Protein AF-A0A6P6MLF7-F1 (afdb_monomer)

InterPro domains:
  IPR005956 4-hydroxyphenylpyruvate dioxygenase [PTHR11959] (2-69)
  IPR029068 Glyoxalase/Bleomycin resistance protein/Dihydroxybiphenyl dioxygenase [G3DSA:3.10.180.10] (1-68)
  IPR029068 Glyoxalase/Bleomycin resistance protein/Dihydroxybiphenyl dioxygenase [SSF54593] (2-52)

Foldseek 3Di:
DVVQVWDKDDDPQWIKTKDKDQQPDPPRPDIDMDMDTDRDPDDPPVVVVVVVVVSLVVCVVVQNQFDQDPVRDTHGPVVD

Mean predicted aligned error: 9.14 Å

Structure (mmCIF, N/CA/C/O backbone):
data_AF-A0A6P6MLF7-F1
#
_entry.id   AF-A0A6P6MLF7-F1
#
loop_
_atom_site.group_PDB
_atom_site.id
_atom_site.type_symbol
_atom_site.label_atom_id
_atom_site.label_alt_id
_atom_site.label_comp_id
_atom_site.label_asym_id
_atom_site.label_entity_id
_atom_site.label_seq_id
_atom_site.pdbx_PDB_ins_code
_atom_site.Cartn_x
_atom_site.Cartn_y
_atom_site.Cartn_z
_atom_site.occupancy
_atom_site.B_iso_or_equiv
_atom_site.auth_seq_id
_atom_site.auth_comp_id
_atom_site.auth_asym_id
_atom_site.auth_atom_id
_atom_site.pdbx_PDB_model_num
ATOM 1 N N . MET A 1 1 ? -5.487 -8.006 -14.998 1.00 58.19 1 MET A N 1
ATOM 2 C CA . MET A 1 1 ? -4.849 -7.200 -13.928 1.00 58.19 1 MET A CA 1
ATOM 3 C C . MET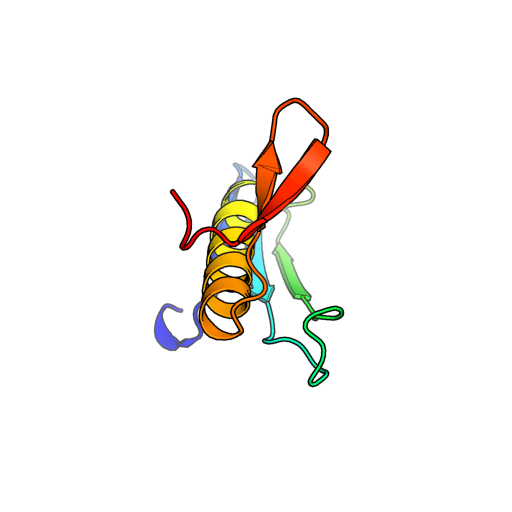 A 1 1 ? -5.838 -6.368 -13.110 1.00 58.19 1 MET A C 1
ATOM 5 O O . MET A 1 1 ? -5.673 -6.329 -11.899 1.00 58.19 1 MET A O 1
ATOM 9 N N . GLN A 1 2 ? -6.875 -5.755 -13.704 1.00 60.00 2 GLN A N 1
ATOM 10 C CA . GLN A 1 2 ? -7.871 -4.959 -12.953 1.00 60.00 2 GLN A CA 1
ATOM 11 C C . GLN A 1 2 ? -8.638 -5.750 -11.881 1.00 60.00 2 GLN A C 1
ATOM 13 O O . GLN A 1 2 ? -8.981 -5.198 -10.841 1.00 60.00 2 GLN A O 1
ATOM 18 N N . GLU A 1 3 ? -8.850 -7.047 -12.098 1.00 67.50 3 GLU A N 1
ATOM 19 C CA . GLU A 1 3 ? -9.600 -7.914 -11.180 1.00 67.50 3 GLU A CA 1
ATOM 20 C C . GLU A 1 3 ? -8.930 -8.071 -9.803 1.00 67.50 3 GLU A C 1
ATOM 22 O O . GLU A 1 3 ? -9.610 -8.125 -8.783 1.00 67.50 3 GLU A O 1
ATOM 27 N N . LEU A 1 4 ? -7.593 -8.045 -9.758 1.00 72.00 4 LEU A N 1
ATOM 28 C CA . LEU A 1 4 ? -6.814 -8.172 -8.521 1.00 72.00 4 LEU A CA 1
ATOM 29 C C . LEU A 1 4 ? -6.427 -6.819 -7.907 1.00 72.00 4 LEU A C 1
ATOM 31 O O . LEU A 1 4 ? -5.772 -6.798 -6.873 1.00 72.00 4 LEU A O 1
ATOM 35 N N . ARG A 1 5 ? -6.821 -5.691 -8.521 1.00 75.62 5 ARG A N 1
ATOM 36 C CA . ARG A 1 5 ? -6.413 -4.333 -8.104 1.00 75.62 5 ARG A CA 1
ATOM 37 C C . ARG A 1 5 ? -4.890 -4.168 -7.981 1.00 75.62 5 ARG A C 1
ATOM 39 O O . ARG A 1 5 ? -4.408 -3.470 -7.094 1.00 75.62 5 ARG A O 1
ATOM 46 N N . ILE A 1 6 ? -4.143 -4.822 -8.871 1.00 80.44 6 ILE A N 1
ATOM 47 C CA . ILE A 1 6 ? -2.687 -4.676 -8.953 1.00 80.44 6 ILE A CA 1
ATOM 48 C C . ILE A 1 6 ? -2.378 -3.303 -9.546 1.00 80.44 6 ILE A C 1
ATOM 50 O O . ILE A 1 6 ? -2.881 -2.957 -10.618 1.00 80.44 6 ILE A O 1
ATOM 54 N N . LEU A 1 7 ? -1.551 -2.544 -8.839 1.00 80.81 7 LEU A N 1
ATOM 55 C CA . LEU A 1 7 ? -1.025 -1.262 -9.271 1.00 80.81 7 LEU A CA 1
ATOM 56 C C . LEU A 1 7 ? 0.226 -1.493 -10.113 1.00 8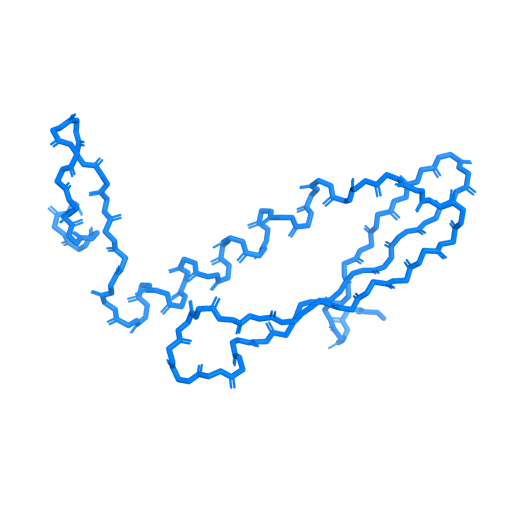0.81 7 LEU A C 1
ATOM 58 O O . LEU A 1 7 ? 1.055 -2.337 -9.770 1.00 80.81 7 LEU A O 1
ATOM 62 N N . VAL A 1 8 ? 0.351 -0.759 -11.215 1.00 84.12 8 VAL A N 1
ATOM 63 C CA . VAL A 1 8 ? 1.449 -0.925 -12.169 1.00 84.12 8 VAL A CA 1
ATOM 64 C C . VAL A 1 8 ? 2.146 0.407 -12.372 1.00 84.12 8 VAL A C 1
ATOM 66 O O . VAL A 1 8 ? 1.485 1.391 -12.695 1.00 84.12 8 VAL A O 1
ATOM 69 N N . ASP A 1 9 ? 3.463 0.409 -12.205 1.00 82.00 9 ASP A N 1
ATOM 70 C CA . ASP A 1 9 ? 4.339 1.529 -12.540 1.00 82.00 9 ASP A CA 1
ATOM 71 C C . ASP A 1 9 ? 5.392 1.085 -13.566 1.00 82.00 9 ASP A C 1
ATOM 73 O O . ASP A 1 9 ? 5.764 -0.093 -13.604 1.00 82.00 9 ASP A O 1
ATOM 77 N N . TYR A 1 10 ? 5.852 2.005 -14.409 1.00 82.06 10 TYR A N 1
ATOM 78 C CA . TYR A 1 10 ? 6.791 1.734 -15.499 1.00 82.06 10 TYR A CA 1
ATOM 79 C C . TYR A 1 10 ? 7.904 2.780 -15.513 1.00 82.06 10 TYR A C 1
ATOM 81 O O . TYR A 1 10 ? 7.645 3.967 -15.324 1.00 82.06 10 TYR A O 1
ATOM 89 N N . ASP A 1 11 ? 9.124 2.344 -15.814 1.00 81.62 11 ASP A N 1
ATOM 90 C CA . ASP A 1 11 ? 10.232 3.222 -16.191 1.00 81.62 11 ASP A CA 1
ATOM 91 C C . ASP A 1 11 ? 10.768 2.818 -17.576 1.00 81.62 11 ASP A C 1
ATOM 93 O O . ASP A 1 11 ? 10.279 1.872 -18.200 1.00 81.62 11 ASP A O 1
ATOM 97 N N . ASP A 1 12 ? 11.775 3.534 -18.076 1.00 81.81 12 ASP A N 1
ATOM 98 C CA . ASP A 1 12 ? 12.355 3.273 -19.401 1.00 81.81 12 ASP A CA 1
ATOM 99 C C . ASP A 1 12 ? 13.000 1.876 -19.526 1.00 81.81 12 ASP A C 1
ATOM 101 O O . ASP A 1 12 ? 13.266 1.414 -20.636 1.00 81.81 12 ASP A O 1
ATOM 105 N N . ASN A 1 13 ? 13.262 1.190 -18.407 1.00 83.62 13 ASN A N 1
ATOM 106 C CA . ASN A 1 13 ? 14.026 -0.056 -18.359 1.00 83.62 13 ASN A CA 1
ATOM 107 C C . ASN A 1 13 ? 13.232 -1.250 -17.802 1.00 83.62 13 ASN A C 1
ATOM 109 O O . ASN A 1 13 ? 13.751 -2.372 -17.795 1.00 83.62 13 ASN A O 1
ATOM 113 N N . GLY A 1 14 ? 11.998 -1.046 -17.338 1.00 88.38 14 GLY A N 1
ATOM 114 C CA . GLY A 1 14 ? 11.325 -2.009 -16.485 1.00 88.38 14 GLY A CA 1
ATOM 115 C C . GLY A 1 14 ? 9.923 -1.621 -16.018 1.00 88.38 14 GLY A C 1
ATOM 116 O O . GLY A 1 14 ? 9.334 -0.616 -16.408 1.00 88.38 14 GLY A O 1
ATOM 117 N N . TYR A 1 15 ? 9.361 -2.478 -15.167 1.00 87.31 15 TYR A N 1
ATOM 118 C CA . TYR A 1 15 ? 8.066 -2.253 -14.534 1.00 87.31 15 TYR A CA 1
ATOM 119 C C . TYR A 1 15 ? 8.048 -2.744 -13.091 1.00 87.31 15 TYR A C 1
ATOM 121 O O . TYR A 1 15 ? 8.853 -3.579 -12.657 1.00 87.31 15 TYR A O 1
ATOM 129 N N . LEU A 1 16 ? 7.068 -2.240 -12.357 1.00 88.44 16 LEU A N 1
ATOM 130 C CA . LEU A 1 16 ? 6.840 -2.519 -10.959 1.00 88.44 16 LEU A CA 1
ATOM 131 C C . LEU A 1 16 ? 5.361 -2.849 -10.749 1.00 88.44 16 LEU A C 1
ATOM 133 O O . LEU A 1 16 ? 4.487 -2.071 -11.124 1.00 88.44 16 LEU A O 1
ATOM 137 N N . LEU A 1 17 ? 5.076 -4.009 -10.161 1.00 88.50 17 LEU A N 1
ATOM 138 C CA . LEU A 1 17 ? 3.721 -4.407 -9.778 1.00 88.50 17 LEU A CA 1
ATOM 139 C C . LEU A 1 17 ? 3.612 -4.367 -8.260 1.00 88.50 17 LEU A C 1
ATOM 141 O O . LEU A 1 17 ? 4.430 -4.981 -7.576 1.00 88.50 17 LEU A O 1
ATOM 145 N N . GLN A 1 18 ? 2.602 -3.679 -7.741 1.00 86.44 18 GLN A N 1
ATOM 146 C CA . GLN A 1 18 ? 2.343 -3.566 -6.308 1.00 86.44 18 GLN A CA 1
ATOM 147 C C . GLN A 1 18 ? 0.901 -3.941 -5.984 1.00 86.44 18 GLN A C 1
ATOM 149 O O . GLN A 1 18 ? -0.035 -3.606 -6.711 1.00 86.44 18 GLN A O 1
ATOM 154 N N . ILE A 1 19 ? 0.712 -4.613 -4.855 1.00 86.25 19 ILE A N 1
ATOM 155 C CA . ILE A 1 19 ? -0.599 -4.819 -4.248 1.00 86.25 19 ILE A CA 1
ATOM 156 C C . ILE A 1 19 ? -0.463 -4.768 -2.727 1.00 86.25 19 ILE A C 1
ATOM 158 O O . ILE A 1 19 ? 0.459 -5.344 -2.149 1.00 86.25 19 ILE A O 1
ATOM 162 N N . PHE A 1 20 ? -1.403 -4.081 -2.085 1.00 85.44 20 PHE A N 1
ATOM 163 C CA . PHE A 1 20 ? -1.490 -3.984 -0.633 1.00 85.44 20 PHE A CA 1
ATOM 164 C C . PHE A 1 20 ? -2.619 -4.865 -0.116 1.00 85.44 20 PHE A C 1
ATOM 166 O O . PHE A 1 20 ? -3.698 -4.943 -0.713 1.00 85.44 20 PHE A O 1
ATOM 173 N N . THR A 1 21 ? -2.391 -5.516 1.018 1.00 85.50 21 THR A N 1
ATOM 174 C CA . THR A 1 21 ? -3.455 -6.217 1.730 1.00 85.50 21 THR A CA 1
ATOM 175 C C . THR A 1 21 ? -4.330 -5.219 2.482 1.00 85.50 21 THR A C 1
ATOM 177 O O . THR A 1 21 ? -3.921 -4.103 2.801 1.00 85.50 21 THR A O 1
ATOM 180 N N . LYS A 1 22 ? -5.534 -5.654 2.861 1.00 81.19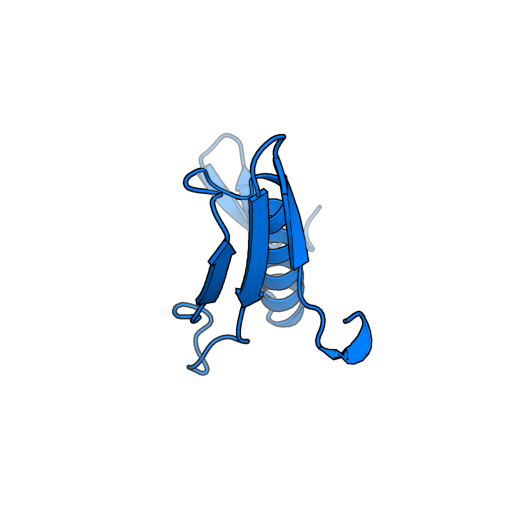 22 LYS A N 1
ATOM 181 C CA . LYS A 1 22 ? -6.245 -5.013 3.975 1.00 81.19 22 LYS A CA 1
ATOM 182 C C . LYS A 1 22 ? -5.406 -5.123 5.263 1.00 81.19 22 LYS A C 1
ATOM 184 O O . LYS A 1 22 ? -4.502 -5.969 5.310 1.00 81.19 22 LYS A O 1
ATOM 189 N N . PRO A 1 23 ? -5.702 -4.319 6.301 1.00 80.00 23 PRO A N 1
ATOM 190 C CA . PRO A 1 23 ? -5.093 -4.512 7.609 1.00 80.00 23 PRO A CA 1
ATOM 191 C C . PRO A 1 23 ? -5.207 -5.971 8.064 1.00 80.00 23 PRO A C 1
ATOM 193 O O . PRO A 1 23 ? -6.260 -6.590 7.911 1.00 80.00 23 PRO A O 1
ATOM 196 N N . VAL A 1 24 ? -4.117 -6.531 8.589 1.00 83.12 24 VAL A N 1
ATOM 197 C CA . VAL A 1 24 ? -4.056 -7.944 9.021 1.00 83.12 24 VAL A CA 1
ATOM 198 C C . VAL A 1 24 ? -4.561 -8.148 10.454 1.00 83.12 24 VAL A C 1
ATOM 200 O O . VAL A 1 24 ? -4.595 -9.269 10.953 1.00 83.12 24 VAL A O 1
ATOM 203 N N . GLN A 1 25 ? -4.932 -7.057 11.123 1.00 78.19 25 GLN A N 1
ATOM 204 C CA . GLN A 1 25 ? -5.474 -7.015 12.477 1.00 78.19 25 GLN A CA 1
ATOM 205 C C . GLN A 1 25 ? -6.728 -6.138 12.488 1.00 78.19 25 GLN A C 1
ATOM 207 O O . GLN A 1 25 ? -6.888 -5.267 11.633 1.00 78.19 25 GLN A O 1
ATOM 212 N N . ASP A 1 26 ? -7.573 -6.311 13.505 1.00 74.62 26 ASP A N 1
ATOM 213 C CA . ASP A 1 26 ? -8.761 -5.468 13.709 1.00 74.62 26 ASP A CA 1
ATOM 214 C C . ASP A 1 26 ? -8.395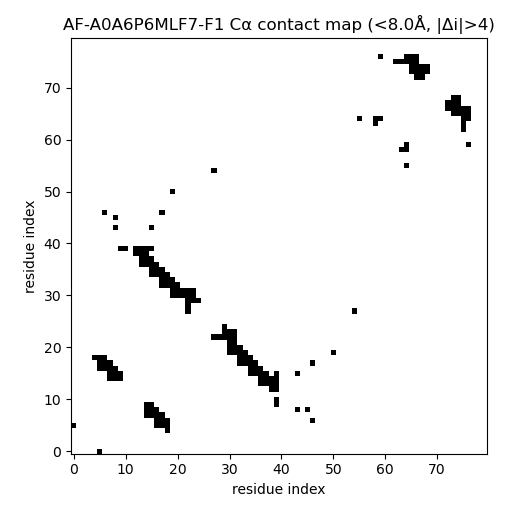 -3.992 13.916 1.00 74.62 26 ASP A C 1
ATOM 216 O O . ASP A 1 26 ? -9.146 -3.084 13.555 1.00 74.62 26 ASP A O 1
ATOM 220 N N . ARG A 1 27 ? -7.211 -3.741 14.492 1.00 73.25 27 ARG A N 1
ATOM 221 C CA . ARG A 1 27 ? -6.635 -2.400 14.550 1.00 73.25 27 ARG A CA 1
ATOM 222 C C . ARG A 1 27 ? -5.937 -2.092 13.217 1.00 73.25 27 ARG A C 1
ATOM 224 O O . ARG A 1 27 ? -5.088 -2.877 12.796 1.00 73.25 27 ARG A O 1
ATOM 231 N N . PRO A 1 28 ? -6.224 -0.942 12.582 1.00 71.44 28 PRO A N 1
ATOM 232 C CA . PRO A 1 28 ? -5.691 -0.561 11.270 1.00 71.44 28 PRO A CA 1
ATOM 233 C C . PRO A 1 28 ? -4.237 -0.071 11.356 1.00 71.44 28 PRO A C 1
ATOM 235 O O . PRO A 1 28 ? -3.935 1.079 11.055 1.00 71.44 28 PRO A O 1
ATOM 238 N N . THR A 1 29 ? -3.337 -0.918 11.845 1.00 78.12 29 THR A N 1
ATOM 239 C CA . THR A 1 29 ? -1.939 -0.557 12.121 1.00 78.12 29 THR A CA 1
ATOM 240 C C . THR A 1 29 ? -0.966 -1.248 11.183 1.00 78.12 29 THR A C 1
ATOM 242 O O . THR A 1 29 ? -0.001 -0.631 10.745 1.00 78.12 29 THR A O 1
ATOM 245 N N . LEU A 1 30 ? -1.213 -2.522 10.871 1.00 81.06 30 LEU A N 1
ATOM 246 C CA . LEU A 1 30 ? -0.321 -3.344 10.065 1.00 81.06 30 LEU A CA 1
ATOM 247 C C . LEU A 1 30 ? -1.025 -3.811 8.795 1.00 81.06 30 LEU A C 1
ATOM 249 O O . LEU A 1 30 ? -2.074 -4.451 8.854 1.00 81.06 30 LEU A O 1
ATOM 253 N N . PHE A 1 31 ? -0.397 -3.545 7.659 1.00 84.81 31 PHE A N 1
ATOM 254 C CA . PHE A 1 31 ? -0.733 -4.109 6.358 1.00 84.81 31 PHE A CA 1
ATOM 255 C C . PHE A 1 31 ? 0.525 -4.727 5.744 1.00 84.81 31 PHE A C 1
ATOM 257 O O . PHE A 1 31 ? 1.642 -4.464 6.191 1.00 84.81 31 PHE A O 1
ATOM 264 N N . LEU A 1 32 ? 0.334 -5.569 4.734 1.00 87.06 32 LEU A N 1
ATOM 265 C CA . LEU A 1 32 ? 1.417 -6.176 3.975 1.00 87.06 32 LEU A CA 1
ATOM 266 C C . LEU A 1 32 ? 1.385 -5.666 2.538 1.00 87.06 32 LEU A C 1
ATOM 268 O O . LEU A 1 32 ? 0.327 -5.353 1.988 1.00 87.06 32 LEU A O 1
ATOM 272 N N . GLU A 1 33 ? 2.561 -5.620 1.931 1.00 88.56 33 GLU A N 1
ATOM 273 C CA . GLU A 1 33 ? 2.751 -5.281 0.531 1.00 88.56 33 GLU A CA 1
ATOM 274 C C . GLU A 1 33 ? 3.382 -6.472 -0.187 1.00 88.56 33 GLU A C 1
ATOM 276 O O . GLU A 1 33 ? 4.343 -7.069 0.303 1.00 88.56 33 GLU A O 1
ATOM 281 N N . VAL A 1 34 ? 2.854 -6.799 -1.365 1.00 89.25 34 VAL A N 1
ATOM 282 C CA . VAL A 1 34 ? 3.525 -7.684 -2.316 1.00 89.25 34 VAL A CA 1
ATOM 283 C C . VAL A 1 34 ? 3.988 -6.840 -3.493 1.00 89.25 34 VAL A C 1
ATOM 285 O O . VAL A 1 34 ? 3.185 -6.159 -4.133 1.00 89.25 34 VAL A O 1
ATOM 288 N N . ILE A 1 35 ? 5.290 -6.908 -3.770 1.00 89.38 35 ILE A N 1
ATOM 289 C CA . ILE A 1 35 ? 5.951 -6.138 -4.819 1.00 89.38 35 ILE A CA 1
ATOM 290 C C . ILE A 1 35 ? 6.718 -7.063 -5.763 1.00 89.38 35 ILE A C 1
ATOM 292 O O . ILE A 1 35 ? 7.535 -7.876 -5.332 1.00 89.38 35 ILE A O 1
ATOM 296 N N . GLN A 1 36 ? 6.470 -6.922 -7.064 1.00 89.12 36 GLN A N 1
ATOM 297 C CA . GLN A 1 36 ? 7.243 -7.571 -8.117 1.00 89.12 36 GLN A CA 1
ATOM 298 C C . GLN A 1 36 ? 7.989 -6.505 -8.910 1.00 89.12 36 GLN A C 1
ATOM 300 O O . GLN A 1 36 ? 7.395 -5.547 -9.404 1.00 89.12 36 GLN A O 1
ATOM 305 N N . ARG A 1 37 ? 9.300 -6.695 -9.047 1.00 90.94 37 ARG A N 1
ATOM 306 C CA . ARG A 1 37 ? 10.190 -5.789 -9.770 1.00 90.94 37 ARG A CA 1
ATOM 307 C C . ARG A 1 37 ? 10.727 -6.497 -10.997 1.00 90.94 37 ARG A C 1
ATOM 309 O O . ARG A 1 37 ? 11.253 -7.601 -10.882 1.00 90.94 37 ARG A O 1
ATOM 316 N N . ASN A 1 38 ? 10.629 -5.846 -12.144 1.00 91.31 38 ASN A N 1
ATOM 317 C CA . ASN A 1 38 ? 11.342 -6.249 -13.342 1.00 91.31 38 ASN A CA 1
ATOM 318 C C . ASN A 1 38 ? 12.176 -5.066 -13.820 1.00 91.31 38 ASN A C 1
ATOM 320 O O . ASN A 1 38 ? 11.612 -4.132 -14.372 1.00 91.31 38 ASN A O 1
ATOM 324 N N . ASN A 1 39 ? 13.482 -5.082 -13.542 1.00 89.44 39 ASN A N 1
ATOM 325 C CA . ASN A 1 39 ? 14.438 -4.010 -13.863 1.00 89.44 39 ASN A CA 1
ATOM 326 C C . ASN A 1 39 ? 14.085 -2.593 -13.355 1.00 89.44 39 ASN A C 1
ATOM 328 O O . ASN A 1 39 ? 14.795 -1.647 -13.674 1.00 89.44 39 ASN A O 1
ATOM 332 N N . HIS A 1 40 ? 13.069 -2.460 -12.494 1.00 84.12 40 HIS A N 1
ATOM 333 C CA . HIS A 1 40 ? 12.667 -1.211 -11.849 1.00 84.12 40 HIS A CA 1
ATOM 334 C C . HIS A 1 40 ? 13.054 -1.214 -10.357 1.00 84.12 40 HIS A C 1
ATOM 336 O O . HIS A 1 40 ? 12.423 -1.872 -9.516 1.00 84.12 40 HIS A O 1
ATOM 342 N N . PHE A 1 41 ? 14.088 -0.448 -9.997 1.00 81.69 41 PHE A N 1
ATOM 343 C CA . PHE A 1 41 ? 14.627 -0.375 -8.624 1.00 81.69 41 PHE A CA 1
ATOM 344 C C . PHE A 1 41 ? 14.143 0.845 -7.827 1.00 81.69 41 PHE A C 1
ATOM 346 O O . PHE A 1 41 ? 14.377 0.920 -6.623 1.00 81.69 41 PHE A O 1
ATOM 353 N N . GLY A 1 42 ? 13.421 1.766 -8.473 1.00 80.94 42 GLY A N 1
ATOM 354 C CA . GLY A 1 42 ? 12.798 2.922 -7.825 1.00 80.94 42 GLY A CA 1
ATOM 355 C C . GLY A 1 42 ? 11.567 2.573 -6.979 1.00 80.94 42 GLY A C 1
ATOM 356 O O . GLY A 1 42 ? 11.244 1.402 -6.754 1.00 80.94 42 GLY A O 1
ATOM 357 N N . PHE A 1 43 ? 10.851 3.598 -6.524 1.00 74.69 43 PHE A N 1
ATOM 358 C CA . PHE A 1 43 ? 9.589 3.467 -5.789 1.00 74.69 43 PHE A CA 1
ATOM 359 C C . PHE A 1 43 ? 8.417 3.919 -6.656 1.00 74.69 43 PHE A C 1
ATOM 361 O O . PHE A 1 43 ? 8.522 4.946 -7.321 1.00 74.69 43 PHE A O 1
ATOM 368 N N . GLY A 1 44 ? 7.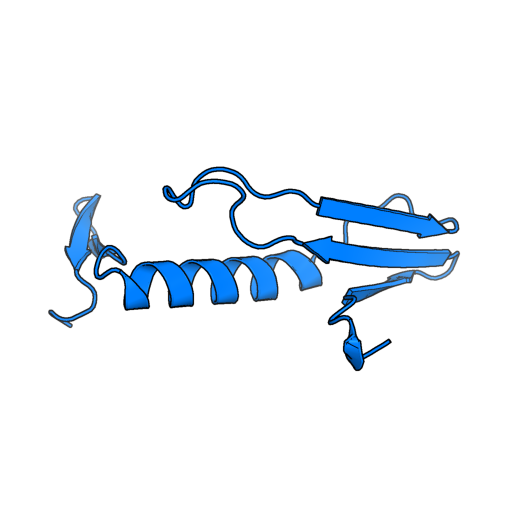297 3.194 -6.594 1.00 69.88 44 GLY A N 1
ATOM 369 C CA . GLY A 1 44 ? 6.067 3.603 -7.264 1.00 69.88 44 GLY A CA 1
ATOM 370 C C . GLY A 1 44 ? 5.357 4.719 -6.500 1.00 69.88 44 GLY A C 1
ATOM 371 O O . GLY A 1 44 ? 4.532 4.450 -5.627 1.00 69.88 44 GLY A O 1
ATOM 372 N N . ALA A 1 45 ? 5.692 5.982 -6.781 1.00 66.81 45 ALA A N 1
ATOM 373 C CA . ALA A 1 45 ? 5.182 7.139 -6.033 1.00 66.81 45 ALA A CA 1
ATOM 374 C C . ALA A 1 45 ? 3.654 7.309 -6.154 1.00 66.81 45 ALA A C 1
ATOM 376 O O . ALA A 1 45 ? 2.997 7.724 -5.197 1.00 66.81 45 ALA A O 1
ATOM 377 N N . GLY A 1 46 ? 3.072 6.930 -7.299 1.00 65.88 46 GLY A N 1
ATOM 378 C CA . GLY A 1 46 ? 1.622 6.971 -7.516 1.00 65.88 46 GLY A CA 1
ATOM 379 C C . GLY A 1 46 ? 0.838 6.021 -6.604 1.00 65.88 46 GLY A C 1
ATOM 380 O O . GLY A 1 46 ? -0.303 6.310 -6.241 1.00 65.88 46 GLY A O 1
ATOM 381 N N . ASN A 1 47 ? 1.468 4.934 -6.152 1.00 65.94 47 ASN A N 1
ATOM 382 C CA . ASN A 1 47 ? 0.793 3.860 -5.422 1.00 65.94 47 ASN A CA 1
ATOM 383 C C . ASN A 1 47 ? 0.514 4.210 -3.957 1.00 65.94 47 ASN A C 1
ATOM 385 O O . ASN A 1 47 ? -0.419 3.677 -3.355 1.00 65.94 47 ASN A O 1
ATOM 389 N N . PHE A 1 48 ? 1.250 5.175 -3.403 1.00 68.38 48 PHE A N 1
ATOM 390 C CA . PHE A 1 48 ? 1.035 5.652 -2.040 1.00 68.38 48 PHE A CA 1
ATOM 391 C C . PHE A 1 48 ? -0.278 6.416 -1.885 1.00 68.38 48 PHE A C 1
ATOM 393 O O . PHE A 1 48 ? -0.970 6.227 -0.889 1.00 68.38 48 PHE A O 1
ATOM 400 N N . LYS A 1 49 ? -0.668 7.238 -2.866 1.00 73.75 49 LYS A N 1
ATOM 401 C CA . LYS A 1 49 ? -1.895 8.039 -2.759 1.00 73.75 49 LYS A CA 1
ATOM 402 C C . LYS A 1 49 ? -3.138 7.156 -2.634 1.00 73.75 49 LYS A C 1
ATOM 404 O O . LYS A 1 49 ? -3.937 7.358 -1.728 1.00 73.75 49 LYS A O 1
ATOM 409 N N . SER A 1 50 ? -3.261 6.134 -3.482 1.00 72.19 50 SER A N 1
ATOM 410 C CA . SER A 1 50 ? -4.395 5.203 -3.431 1.00 72.19 50 SER A CA 1
ATOM 411 C C . SER A 1 50 ? -4.423 4.361 -2.151 1.00 72.19 50 SER A C 1
ATOM 413 O O . SER A 1 50 ? -5.503 4.018 -1.670 1.00 72.19 50 SER A O 1
ATOM 415 N N . LEU A 1 51 ? -3.257 4.051 -1.570 1.00 73.06 51 LEU A N 1
ATOM 416 C CA . LEU A 1 51 ? -3.168 3.408 -0.258 1.00 73.06 51 LEU A CA 1
ATOM 417 C C . LEU A 1 51 ? -3.676 4.338 0.853 1.00 73.06 51 LEU A C 1
ATOM 419 O O . LEU A 1 51 ? -4.504 3.921 1.661 1.00 73.06 51 LEU A O 1
ATOM 423 N N . PHE A 1 52 ? -3.227 5.595 0.869 1.00 75.81 52 PHE A N 1
ATOM 424 C CA . PHE A 1 52 ? -3.685 6.589 1.841 1.00 75.81 52 PHE A CA 1
ATOM 425 C C . PHE A 1 52 ? -5.191 6.844 1.731 1.00 75.81 52 PHE A C 1
ATOM 427 O O . PHE A 1 52 ? -5.871 6.813 2.748 1.00 75.81 52 PHE A O 1
ATOM 434 N N . GLU A 1 53 ? -5.741 6.978 0.522 1.00 76.88 53 GLU A N 1
ATOM 435 C CA . GLU A 1 53 ? -7.188 7.136 0.306 1.00 76.88 53 GLU A CA 1
ATOM 436 C C . GLU A 1 53 ? -7.993 5.930 0.829 1.00 76.88 53 GLU A C 1
ATOM 438 O O . GLU A 1 53 ? -9.071 6.090 1.407 1.00 76.88 53 GLU A O 1
ATOM 443 N N . ALA A 1 54 ? -7.473 4.707 0.663 1.00 75.06 54 ALA A N 1
ATOM 444 C CA . ALA A 1 54 ? -8.107 3.503 1.197 1.00 75.06 54 ALA A CA 1
ATOM 445 C C . ALA A 1 54 ? -8.070 3.459 2.735 1.00 75.06 54 ALA A C 1
ATOM 447 O O . ALA A 1 54 ? -9.064 3.068 3.351 1.00 75.06 54 ALA A O 1
ATOM 448 N N . ILE A 1 55 ? -6.956 3.879 3.346 1.00 76.06 55 ILE A N 1
ATOM 449 C CA . ILE A 1 55 ? -6.797 3.977 4.804 1.00 76.06 55 ILE A CA 1
ATOM 450 C C . ILE A 1 55 ? -7.703 5.074 5.374 1.00 76.06 55 ILE A C 1
ATOM 452 O O . ILE A 1 55 ? -8.412 4.817 6.343 1.00 76.06 55 ILE A O 1
ATOM 456 N N . GLU A 1 56 ? -7.740 6.259 4.764 1.00 78.88 56 GLU A N 1
ATOM 457 C CA . GLU A 1 56 ? -8.609 7.363 5.186 1.00 78.88 56 GLU A CA 1
ATOM 458 C C . GLU A 1 56 ? -10.080 6.957 5.141 1.00 78.88 56 GLU A C 1
ATOM 460 O O . GLU A 1 56 ? -10.809 7.186 6.102 1.00 78.88 56 GLU A O 1
ATOM 465 N N . LYS A 1 57 ? -10.521 6.291 4.067 1.00 79.62 57 LYS A N 1
ATOM 466 C CA . LYS A 1 57 ? -11.899 5.793 3.952 1.00 79.62 57 LYS A CA 1
ATOM 467 C C . LYS A 1 57 ? -12.252 4.801 5.062 1.00 79.62 57 LYS A C 1
ATOM 469 O O . LYS A 1 57 ? -13.369 4.802 5.573 1.00 79.62 57 LYS A O 1
ATOM 474 N N . ASP 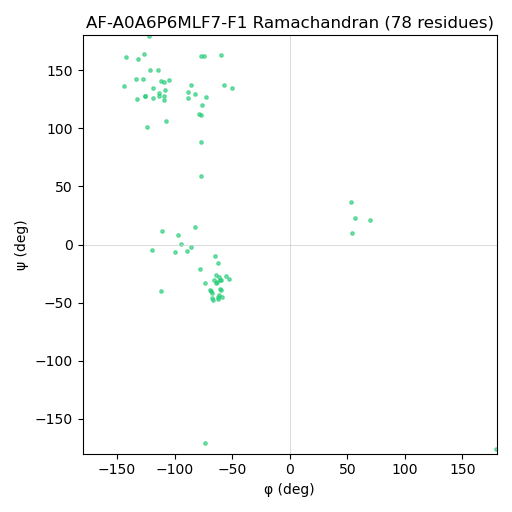A 1 58 ? -11.311 3.940 5.419 1.00 78.56 58 ASP A N 1
ATOM 475 C CA . ASP A 1 58 ? -11.464 2.945 6.477 1.00 78.56 58 ASP A CA 1
ATOM 476 C C . ASP A 1 58 ? -11.421 3.588 7.882 1.00 78.56 58 ASP A C 1
ATOM 478 O O . ASP A 1 58 ? -12.134 3.164 8.791 1.00 78.56 58 ASP A O 1
ATOM 482 N N . GLN A 1 59 ? -10.642 4.658 8.069 1.00 79.56 59 GLN A N 1
ATOM 483 C CA . GLN A 1 59 ? -10.666 5.487 9.281 1.00 79.56 59 GLN A CA 1
ATOM 484 C C . GLN A 1 59 ? -11.981 6.263 9.432 1.00 79.56 59 GLN A C 1
ATOM 486 O O . GLN A 1 59 ? -12.557 6.308 10.521 1.00 79.56 59 GLN A O 1
ATOM 491 N N . ASP A 1 60 ? -12.491 6.820 8.335 1.00 82.62 60 ASP A N 1
ATOM 492 C CA . ASP A 1 60 ? -13.771 7.528 8.288 1.00 82.62 60 ASP A CA 1
ATOM 493 C C . ASP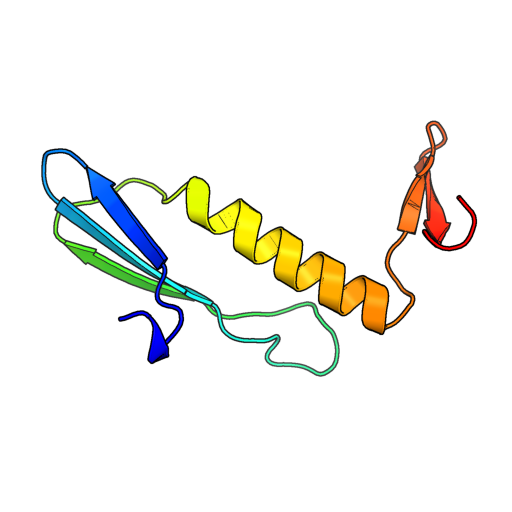 A 1 60 ? -14.928 6.583 8.642 1.00 82.62 60 ASP A C 1
ATOM 495 O O . ASP A 1 60 ? -15.736 6.882 9.519 1.00 82.62 60 ASP A O 1
ATOM 499 N N . ALA A 1 61 ? -14.936 5.370 8.072 1.00 80.25 61 ALA A N 1
ATOM 500 C CA . ALA A 1 61 ? -15.929 4.337 8.376 1.00 80.25 61 ALA A CA 1
ATOM 501 C C . ALA A 1 61 ? -15.925 3.888 9.851 1.00 80.25 61 ALA A C 1
ATOM 503 O O . ALA A 1 61 ? -16.957 3.465 10.371 1.00 80.25 61 ALA A O 1
ATOM 504 N N . ARG A 1 62 ? -14.780 3.983 10.539 1.00 79.88 62 ARG A N 1
ATOM 505 C CA . ARG A 1 62 ? -14.654 3.709 11.981 1.00 79.88 62 ARG A CA 1
ATOM 506 C C . ARG A 1 62 ? -14.897 4.928 12.870 1.00 79.88 62 ARG A C 1
ATOM 508 O O . ARG A 1 62 ? -14.870 4.786 14.091 1.00 79.88 62 ARG A O 1
ATOM 515 N N . GLY A 1 63 ? -15.085 6.113 12.290 1.00 79.56 63 GLY A N 1
ATOM 516 C CA . GLY A 1 63 ? -15.259 7.363 13.027 1.00 79.56 63 GLY A CA 1
ATOM 517 C C . GLY A 1 63 ? -13.998 7.856 13.743 1.00 79.56 63 GLY A C 1
ATOM 518 O O . GLY A 1 63 ? -14.110 8.636 14.686 1.00 79.56 63 GLY A O 1
ATOM 519 N N . ASN A 1 64 ? -12.804 7.410 13.334 1.00 77.88 64 ASN A N 1
ATOM 520 C CA . ASN A 1 64 ? -11.534 7.843 13.929 1.00 77.88 64 ASN A CA 1
ATOM 521 C C . ASN A 1 64 ? -10.673 8.714 13.000 1.00 77.88 64 ASN A C 1
ATOM 523 O O . ASN A 1 64 ? -9.516 8.980 13.322 1.00 77.88 64 ASN A O 1
ATOM 527 N N . LEU A 1 65 ? -11.231 9.180 11.877 1.00 80.94 65 LEU A N 1
ATOM 528 C CA . LEU A 1 65 ? -10.589 10.163 11.008 1.00 80.94 65 LEU A CA 1
ATOM 529 C C . LEU A 1 65 ? -10.698 11.569 11.623 1.00 80.94 65 LEU A C 1
ATOM 531 O O . LEU A 1 65 ? -11.788 12.143 11.718 1.00 80.94 65 LEU A O 1
ATOM 535 N N . THR A 1 66 ? -9.561 12.124 12.045 1.00 79.44 66 THR A N 1
ATOM 536 C CA . THR A 1 66 ? -9.464 13.465 12.635 1.00 79.44 66 THR A CA 1
ATOM 537 C C . THR A 1 66 ? -8.716 14.430 11.717 1.00 79.44 66 THR A C 1
ATOM 539 O O . THR A 1 66 ? -7.732 14.075 11.074 1.00 79.44 66 THR A O 1
ATOM 542 N N . VAL A 1 67 ? -9.191 15.671 11.655 1.00 77.62 67 VAL A N 1
ATOM 543 C CA . VAL A 1 67 ? -8.507 16.792 11.011 1.00 77.62 67 VAL A CA 1
ATOM 544 C C . VAL A 1 67 ? -7.593 17.433 12.048 1.00 77.62 67 VAL A C 1
ATOM 546 O O . VAL A 1 67 ? -8.015 17.701 13.176 1.00 77.62 67 VAL A O 1
ATOM 549 N N . LEU A 1 68 ? -6.338 17.668 11.670 1.00 75.38 68 LEU A N 1
ATOM 550 C CA . LEU A 1 68 ? -5.406 18.425 12.497 1.00 75.38 68 LEU A CA 1
ATOM 551 C C . L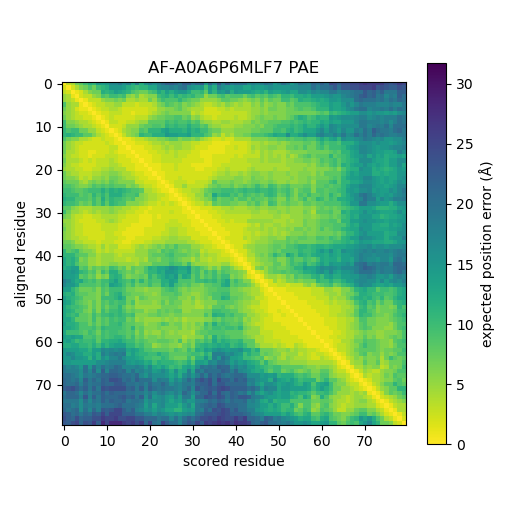EU A 1 68 ? -5.746 19.910 12.392 1.00 75.38 68 LEU A C 1
ATOM 553 O O . LEU A 1 68 ? -5.731 20.492 11.308 1.00 75.38 68 LEU A O 1
ATOM 557 N N . THR A 1 69 ? -6.062 20.516 13.529 1.00 74.25 69 THR A N 1
ATOM 558 C CA . THR A 1 69 ? -6.175 21.974 13.651 1.00 74.25 69 THR A CA 1
ATOM 559 C C . THR A 1 69 ? -4.786 22.618 13.667 1.00 74.25 69 THR A C 1
ATOM 561 O O . THR A 1 69 ? -3.798 21.932 13.944 1.00 74.25 69 THR A O 1
ATOM 564 N N . PRO A 1 70 ? -4.679 23.935 13.410 1.00 74.44 70 PRO A N 1
ATOM 565 C CA . PRO A 1 70 ? -3.422 24.676 13.555 1.00 74.44 70 PRO A CA 1
ATOM 566 C C . PRO A 1 70 ? -2.763 24.507 14.935 1.00 74.44 70 PRO A C 1
ATOM 568 O O . PRO A 1 70 ? -1.540 24.514 15.040 1.00 74.44 70 PRO A O 1
ATOM 571 N N . GLU A 1 71 ? -3.558 24.285 15.984 1.00 80.25 71 GLU A N 1
ATOM 572 C CA . GLU A 1 71 ? -3.099 23.946 17.337 1.00 80.25 71 GLU A CA 1
ATOM 573 C C . GLU A 1 71 ? -2.765 22.451 17.560 1.00 80.25 71 GLU A C 1
ATOM 575 O O . GLU A 1 71 ? -2.617 22.014 18.702 1.00 80.25 71 GLU A O 1
ATOM 580 N N . ASN A 1 72 ? -2.608 21.656 16.493 1.00 70.50 72 ASN A N 1
ATOM 581 C CA . ASN A 1 72 ? -2.323 20.212 16.523 1.00 70.50 72 ASN A CA 1
ATOM 582 C C . ASN A 1 72 ? -3.351 19.377 17.314 1.00 70.50 72 ASN A C 1
ATOM 584 O O . ASN A 1 72 ? -3.050 18.266 17.757 1.00 70.50 72 ASN A O 1
ATOM 588 N N . GLN A 1 73 ? -4.576 19.876 17.490 1.00 70.56 73 GLN A N 1
ATOM 589 C CA . GLN A 1 73 ? -5.664 19.111 18.096 1.00 70.56 73 GLN A CA 1
ATOM 590 C C . GLN A 1 73 ? -6.390 18.326 17.003 1.00 70.56 73 GLN A C 1
ATOM 592 O O . GLN A 1 73 ? -6.811 18.902 15.997 1.00 70.56 73 GLN A O 1
ATOM 597 N N . GLY A 1 74 ? -6.525 17.011 17.188 1.00 70.88 74 GLY A N 1
ATOM 598 C CA . GLY A 1 74 ? -7.280 16.155 16.277 1.00 70.88 74 GLY A CA 1
ATOM 599 C C . GLY A 1 74 ? -8.778 16.284 16.535 1.00 70.88 74 GLY A C 1
ATOM 600 O O . GLY A 1 74 ? -9.261 15.838 17.573 1.00 70.88 74 GLY A O 1
ATOM 601 N N . VAL A 1 75 ? -9.513 16.864 15.589 1.00 73.06 75 VAL A N 1
ATOM 602 C CA . VAL A 1 75 ? -10.972 17.040 15.675 1.00 73.06 75 VAL A CA 1
ATOM 603 C C . VAL A 1 75 ? -11.636 16.087 14.683 1.00 73.06 75 VAL A C 1
ATOM 605 O O . VAL A 1 75 ? -11.174 16.024 13.545 1.00 73.06 75 VAL A O 1
ATOM 608 N N . PRO A 1 76 ? -12.677 15.313 15.045 1.00 70.62 76 PRO A N 1
ATOM 609 C CA . PRO A 1 76 ? -13.308 14.402 14.092 1.00 70.62 76 PRO A CA 1
ATOM 610 C C . PRO A 1 76 ? -13.810 15.152 12.854 1.00 70.62 76 PRO A C 1
ATOM 612 O O . PRO A 1 76 ? -14.414 16.218 12.974 1.00 70.62 76 PRO A O 1
ATOM 615 N N . LYS A 1 77 ? -13.586 14.584 11.663 1.00 65.75 77 LYS A N 1
ATOM 616 C CA . LYS A 1 77 ? -13.926 15.219 10.377 1.00 65.75 77 LYS A CA 1
ATOM 617 C C . LYS A 1 77 ? -15.402 15.627 10.259 1.00 65.75 77 LYS A C 1
ATOM 619 O O . LYS A 1 77 ? -15.706 16.585 9.566 1.00 65.75 77 LYS A O 1
ATOM 624 N N . ALA A 1 78 ? -16.303 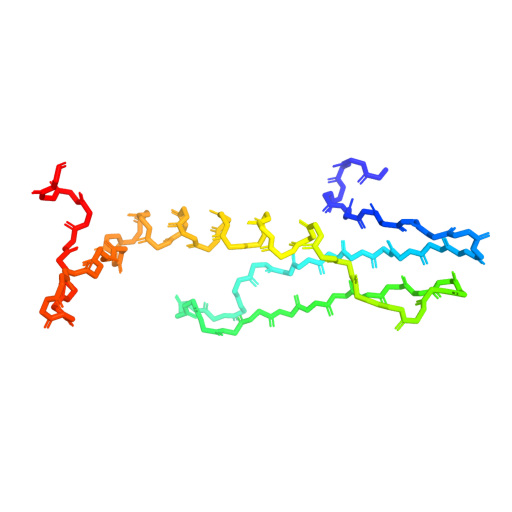14.946 10.970 1.00 62.62 78 ALA A N 1
ATOM 625 C CA . ALA A 1 78 ? -17.740 15.234 10.988 1.00 62.62 78 ALA A CA 1
ATOM 626 C C . ALA A 1 78 ? -18.130 16.603 11.594 1.00 62.62 78 ALA A C 1
ATOM 628 O O . ALA A 1 78 ? -19.295 16.981 11.509 1.00 62.62 78 ALA A O 1
ATOM 629 N N . PHE A 1 79 ? -17.197 17.321 12.232 1.00 57.59 79 PHE A N 1
ATOM 630 C CA . PHE A 1 79 ? -17.434 18.639 12.838 1.00 57.59 79 PHE A CA 1
ATOM 631 C C . PHE A 1 79 ? -17.019 19.826 11.946 1.00 57.59 79 PHE A C 1
ATOM 633 O O . PHE A 1 79 ? -17.032 20.962 12.423 1.00 57.59 79 PHE A O 1
ATOM 640 N N . TYR A 1 80 ? -16.656 19.567 10.685 1.00 51.69 80 TYR A N 1
ATOM 641 C CA . TYR A 1 80 ? -16.352 20.564 9.651 1.00 51.69 80 TYR A CA 1
ATOM 642 C C . TYR A 1 80 ? -17.385 20.546 8.523 1.00 51.69 80 TYR A C 1
ATOM 644 O O . TYR A 1 80 ? -17.872 19.442 8.186 1.00 51.69 80 TYR A O 1
#

Solvent-accessible surface area (backbone atoms only — not comparable to full-atom values): 4994 Å² total; per-residue (Å²): 102,78,90,75,62,54,42,78,42,76,60,100,74,28,33,35,39,38,39,72,55,69,53,80,46,97,59,88,79,48,64,53,75,51,76,49,68,43,78,43,86,78,78,64,71,75,58,53,56,62,49,50,54,54,50,49,54,56,28,48,76,70,69,69,38,53,43,73,42,100,85,69,48,73,41,54,53,87,80,109

Nearest PDB structures (foldseek):
  8im2-assembly1_A  TM=6.947E-01  e=5.299E-07  Homo sapiens
  1sqi-assembly1_B  TM=9.053E-01  e=5.377E-05  Rattus norvegicus
  1sqi-assembly1_A  TM=8.901E-01  e=4.423E-05  Rattus norvegicus
  8jbw-assembly1_A-2  TM=7.326E-01  e=7.153E-06  Zymoseptoria tritici
  1t47-assembly1_B  TM=7.197E-01  e=2.026E-05  Streptomyces avermitilis

pLDDT: mean 77.76, std 8.26, range [51.69, 91.31]

Secondary structure (DSSP, 8-state):
-GGGT-EEEEETTEEEEEEEPPPSSSSTT---EEEEEEB--S--HHHHHHHHHHHHHHHHHTT--EEEPTTS-EEEGGG-

Organism: Carassius auratus (NCBI:txid7957)

Sequence (80 aa):
MQELRILVDYDDNGYLLQIFTKPVQDRPTLFLEVIQRNNHFGFGAGNFKSLFEAIEKDQDARGNLTVLTPENQGVPKAFY

Radius of gyration: 16.18 Å; Cα contacts (8 Å, |Δi|>4): 92; chains: 1; bounding box: 32×33×38 Å